Protein AF-T1GZH4-F1 (afdb_monomer_lite)

Structure (mmCIF, N/CA/C/O backbone):
data_AF-T1GZH4-F1
#
_entry.id   AF-T1GZH4-F1
#
loop_
_atom_site.group_PDB
_atom_site.id
_atom_site.type_symbol
_atom_site.label_atom_id
_atom_site.label_alt_id
_atom_site.label_comp_id
_atom_site.label_asym_id
_atom_site.label_entity_id
_atom_site.label_seq_id
_atom_site.pdbx_PDB_ins_code
_atom_site.Cartn_x
_atom_site.Cartn_y
_atom_site.Ca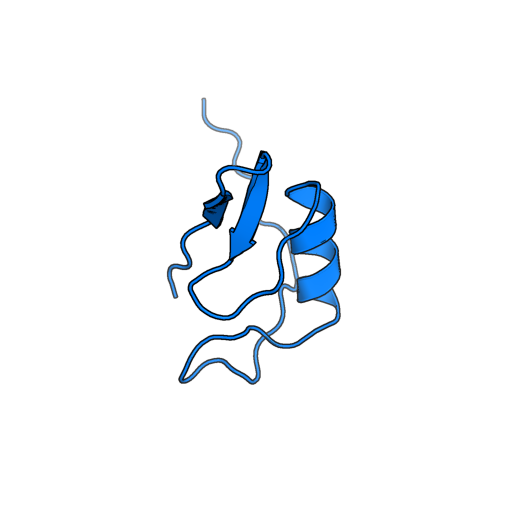rtn_z
_atom_site.occupancy
_atom_site.B_iso_or_equiv
_atom_site.auth_seq_id
_atom_site.auth_comp_id
_atom_site.auth_asym_id
_atom_site.auth_atom_id
_atom_site.pdbx_PDB_model_num
ATOM 1 N N . MET A 1 1 ? -1.218 -1.258 -15.110 1.00 82.56 1 MET A N 1
ATOM 2 C CA . MET A 1 1 ? -1.958 -2.268 -14.319 1.00 82.56 1 MET A CA 1
ATOM 3 C C . MET A 1 1 ? -2.764 -1.550 -13.259 1.00 82.56 1 MET A C 1
ATOM 5 O O . MET A 1 1 ? -2.168 -0.778 -12.525 1.00 82.56 1 MET A O 1
ATOM 9 N N . HIS A 1 2 ? -4.079 -1.766 -13.183 1.00 88.62 2 HIS A N 1
ATOM 10 C CA . HIS A 1 2 ? -4.913 -1.202 -12.116 1.00 88.62 2 HIS A CA 1
ATOM 11 C C . HIS 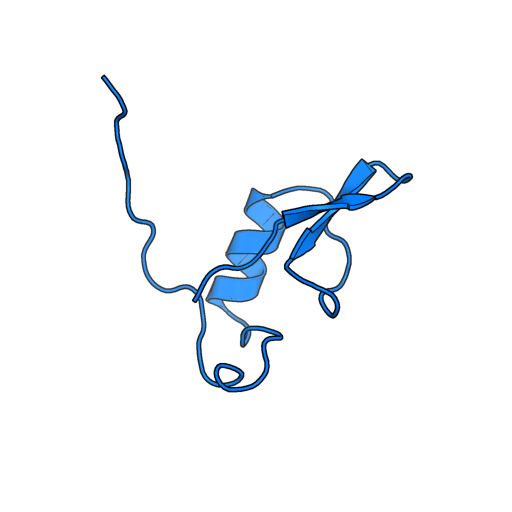A 1 2 ? -5.382 -2.340 -11.205 1.00 88.62 2 HIS A C 1
ATOM 13 O O . HIS A 1 2 ? -5.981 -3.303 -11.680 1.00 88.62 2 HIS A O 1
ATOM 19 N N . MET A 1 3 ? -5.092 -2.239 -9.909 1.00 90.94 3 MET A N 1
ATOM 20 C CA . MET A 1 3 ? -5.537 -3.191 -8.891 1.00 90.94 3 MET A CA 1
ATOM 21 C C . MET A 1 3 ? -6.520 -2.493 -7.959 1.00 90.94 3 MET A C 1
ATOM 23 O O . MET A 1 3 ? -6.295 -1.358 -7.548 1.00 90.94 3 MET A O 1
ATOM 27 N N . ARG A 1 4 ? -7.618 -3.171 -7.622 1.00 93.25 4 ARG A N 1
ATOM 28 C CA . ARG A 1 4 ? -8.622 -2.645 -6.696 1.00 93.25 4 ARG A CA 1
ATOM 29 C C . ARG A 1 4 ? -8.303 -3.092 -5.275 1.00 93.25 4 ARG A C 1
ATOM 31 O O . ARG A 1 4 ? -8.177 -4.292 -5.041 1.00 93.25 4 ARG A O 1
ATOM 38 N N . ILE A 1 5 ? -8.245 -2.147 -4.342 1.00 96.00 5 ILE A N 1
ATOM 39 C CA . ILE A 1 5 ? -8.277 -2.437 -2.905 1.00 96.00 5 ILE A CA 1
ATOM 40 C C . ILE A 1 5 ? -9.746 -2.524 -2.482 1.00 96.00 5 ILE A C 1
ATOM 42 O O . ILE A 1 5 ? -10.538 -1.645 -2.814 1.00 96.00 5 ILE A O 1
ATOM 46 N N . GLN A 1 6 ? -10.119 -3.593 -1.786 1.00 96.38 6 GLN A N 1
ATOM 47 C CA . GLN A 1 6 ? -11.467 -3.815 -1.263 1.00 96.38 6 GLN A CA 1
ATOM 48 C C . GLN A 1 6 ? -11.408 -4.007 0.245 1.00 96.38 6 GLN A C 1
ATOM 50 O O . GLN A 1 6 ? -10.477 -4.637 0.741 1.00 96.38 6 GLN A O 1
ATOM 55 N N . ARG A 1 7 ? -12.412 -3.494 0.958 1.00 96.88 7 ARG A N 1
ATOM 56 C CA . ARG A 1 7 ? -12.607 -3.770 2.382 1.00 96.88 7 ARG A CA 1
ATOM 57 C C . ARG A 1 7 ? -13.674 -4.852 2.529 1.00 96.88 7 ARG A C 1
ATOM 59 O O . ARG A 1 7 ? -14.727 -4.727 1.911 1.00 96.88 7 ARG A O 1
ATOM 66 N N . ASN A 1 8 ? -13.384 -5.909 3.280 1.00 95.50 8 ASN A N 1
ATOM 67 C CA . ASN A 1 8 ? -14.346 -6.978 3.561 1.00 95.50 8 ASN A CA 1
ATOM 68 C C . ASN A 1 8 ? -15.221 -6.646 4.786 1.00 95.50 8 ASN A C 1
ATOM 70 O O . ASN A 1 8 ? -14.986 -5.650 5.475 1.00 95.50 8 ASN A O 1
ATOM 74 N N . ASP A 1 9 ? -16.199 -7.505 5.077 1.00 96.88 9 ASP A N 1
ATOM 75 C CA . ASP A 1 9 ? -17.146 -7.321 6.190 1.00 96.88 9 ASP A CA 1
ATOM 76 C C . ASP A 1 9 ? -16.471 -7.363 7.572 1.00 96.88 9 ASP A C 1
ATOM 78 O O . ASP A 1 9 ? -16.942 -6.740 8.519 1.00 96.88 9 ASP A O 1
ATOM 82 N N . ASN A 1 10 ? -15.309 -8.018 7.671 1.00 96.81 10 ASN A N 1
ATOM 83 C CA . ASN A 1 10 ? -14.474 -8.038 8.877 1.00 96.81 10 ASN A CA 1
ATOM 84 C C . ASN A 1 10 ? -13.614 -6.767 9.022 1.00 96.81 10 ASN A C 1
ATOM 86 O O . ASN A 1 10 ? -12.801 -6.661 9.937 1.00 96.81 10 ASN A O 1
ATOM 90 N N . GLY A 1 11 ? -13.753 -5.803 8.109 1.00 96.94 11 GLY A N 1
ATOM 91 C CA . GLY A 1 11 ? -13.028 -4.540 8.126 1.00 96.94 11 GLY A CA 1
ATOM 92 C C . GLY A 1 11 ? -11.596 -4.597 7.588 1.00 96.94 11 GLY A C 1
ATOM 93 O O . GLY A 1 11 ? -10.921 -3.569 7.654 1.00 96.94 11 GLY A O 1
ATOM 94 N N . GLN A 1 12 ? -11.163 -5.730 7.032 1.00 98.06 12 GLN A N 1
ATOM 95 C CA . GLN A 1 12 ? -9.816 -5.981 6.506 1.00 98.06 12 GLN A CA 1
ATOM 96 C C . GLN A 1 12 ? -9.704 -5.637 5.016 1.00 98.06 12 GLN A C 1
ATOM 98 O O . GLN A 1 12 ? -10.704 -5.588 4.299 1.00 98.06 12 GLN A O 1
ATOM 103 N N . TYR A 1 13 ? -8.479 -5.442 4.53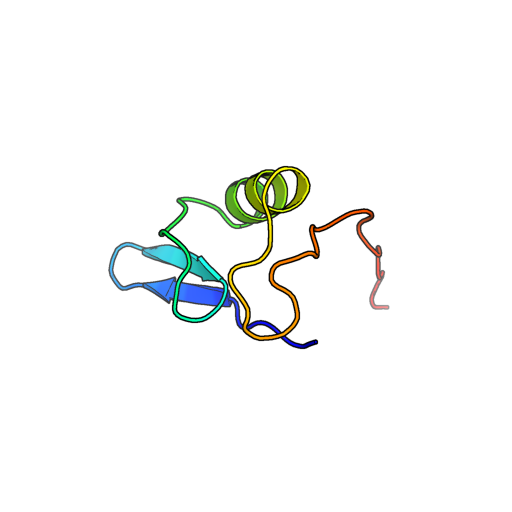3 1.00 97.88 13 TYR A N 1
ATOM 104 C CA . TYR A 1 13 ? -8.169 -5.002 3.173 1.00 97.88 13 TYR A CA 1
ATOM 105 C C . TYR A 1 13 ? -7.648 -6.142 2.292 1.00 97.88 13 TYR A C 1
ATOM 107 O O . TYR A 1 13 ? -6.802 -6.926 2.711 1.00 97.88 13 TYR A O 1
ATOM 115 N N . ILE A 1 14 ? -8.136 -6.208 1.053 1.00 95.94 14 ILE A N 1
ATOM 116 C CA . ILE A 1 14 ? -7.769 -7.197 0.029 1.00 95.94 14 ILE A CA 1
ATOM 117 C C . ILE A 1 14 ? -7.350 -6.452 -1.243 1.00 95.94 14 ILE A C 1
ATOM 119 O O . ILE A 1 14 ? -8.051 -5.546 -1.697 1.00 95.94 14 ILE A O 1
ATOM 123 N N . LEU A 1 15 ? -6.232 -6.852 -1.846 1.00 93.81 15 LEU A N 1
ATOM 124 C CA . LEU A 1 15 ? -5.724 -6.345 -3.114 1.00 93.81 15 LEU A CA 1
ATOM 125 C C . LEU A 1 15 ? -6.087 -7.309 -4.258 1.00 93.81 15 LEU A C 1
ATOM 127 O O . LEU A 1 15 ? -5.523 -8.394 -4.399 1.00 93.81 15 LEU A O 1
ATOM 131 N N . GLY A 1 16 ? -7.020 -6.902 -5.117 1.00 88.69 16 GLY A N 1
ATOM 132 C CA . GLY A 1 16 ? -7.526 -7.741 -6.206 1.00 88.69 16 GLY A CA 1
ATOM 133 C C . GLY A 1 16 ? -8.527 -8.800 -5.728 1.00 88.69 16 GLY A C 1
ATOM 134 O O . GLY A 1 16 ? -9.392 -8.503 -4.907 1.00 88.69 16 GLY A O 1
ATOM 135 N N . GLN A 1 17 ? -8.457 -10.009 -6.300 1.00 80.12 17 GLN A N 1
ATOM 136 C CA . GLN A 1 17 ? -9.361 -11.136 -5.994 1.00 80.12 17 GLN A CA 1
ATOM 137 C C . GLN A 1 17 ? -8.674 -12.302 -5.261 1.00 80.12 17 GLN A C 1
ATOM 139 O O . GLN A 1 17 ? -9.365 -13.153 -4.714 1.00 80.12 17 GLN A O 1
ATOM 144 N N . PHE A 1 18 ? -7.337 -12.351 -5.249 1.00 81.62 18 PHE A N 1
ATOM 145 C CA . PHE A 1 18 ? -6.567 -13.510 -4.768 1.00 81.62 18 PHE A CA 1
ATOM 146 C C . PHE A 1 18 ? -5.588 -13.181 -3.635 1.00 81.62 18 PHE A C 1
ATOM 148 O O . PHE A 1 18 ? -4.823 -14.051 -3.225 1.00 81.62 18 PHE A O 1
ATOM 155 N N . SER A 1 19 ? -5.560 -11.944 -3.129 1.00 90.56 19 SER A N 1
ATOM 156 C CA . SER A 1 19 ? -4.737 -11.652 -1.956 1.00 90.56 19 SER A CA 1
ATOM 157 C C . SER A 1 19 ? -5.398 -12.177 -0.687 1.00 90.56 19 SER A C 1
ATOM 159 O O . SER A 1 19 ? -6.622 -12.197 -0.556 1.00 90.56 19 SER A O 1
ATOM 161 N N . ARG A 1 20 ? -4.569 -12.495 0.305 1.00 94.06 20 ARG A N 1
ATOM 162 C CA . ARG A 1 20 ? -5.022 -12.614 1.693 1.00 94.06 20 ARG A CA 1
ATOM 163 C C . ARG A 1 20 ? -5.600 -11.275 2.205 1.00 94.06 20 ARG A C 1
ATOM 165 O O . ARG A 1 20 ? -5.258 -10.232 1.633 1.00 94.06 20 ARG A O 1
ATOM 172 N N . PRO A 1 21 ? -6.437 -11.285 3.256 1.00 96.81 21 PRO A N 1
ATOM 173 C CA . PRO A 1 21 ? -6.824 -10.072 3.970 1.00 96.81 21 PRO A CA 1
ATOM 174 C C . PRO A 1 21 ? -5.663 -9.515 4.815 1.00 96.81 21 PRO A C 1
ATOM 176 O O . PRO A 1 21 ? -4.809 -10.271 5.278 1.00 96.81 21 PRO A O 1
ATOM 179 N N . PHE A 1 22 ? -5.651 -8.197 5.012 1.00 98.00 22 PHE A N 1
ATOM 180 C CA . PHE A 1 22 ? -4.696 -7.455 5.843 1.00 98.00 22 PHE A CA 1
ATOM 181 C C . PHE A 1 22 ? -5.435 -6.498 6.777 1.00 98.00 22 PHE A C 1
ATOM 183 O O . PHE A 1 22 ? -6.468 -5.943 6.396 1.00 98.00 22 PHE A O 1
ATOM 190 N N . ASP A 1 23 ? -4.891 -6.230 7.960 1.00 98.12 23 ASP A N 1
ATOM 191 C CA . ASP A 1 23 ? -5.571 -5.376 8.941 1.00 98.12 23 ASP A CA 1
ATOM 192 C C . ASP A 1 23 ? -5.417 -3.882 8.609 1.00 98.12 23 ASP A C 1
ATOM 194 O O . ASP A 1 23 ? -6.223 -3.049 9.027 1.00 98.12 23 ASP A O 1
ATOM 198 N N . SER A 1 24 ? -4.423 -3.521 7.788 1.00 98.31 24 SER A N 1
ATOM 199 C CA . SER A 1 24 ? -4.238 -2.152 7.301 1.00 98.31 24 SER A CA 1
ATOM 200 C C . SER A 1 24 ? -3.678 -2.085 5.876 1.00 98.31 24 SER A C 1
ATOM 202 O O . SER A 1 24 ? -2.973 -2.984 5.411 1.00 98.31 24 SER A O 1
ATOM 204 N N . ILE A 1 25 ? -3.950 -0.976 5.178 1.00 97.31 25 ILE A N 1
ATOM 205 C CA . ILE A 1 25 ? -3.376 -0.713 3.850 1.00 97.31 25 ILE A CA 1
ATOM 206 C C . ILE A 1 25 ? -1.836 -0.655 3.895 1.00 97.31 25 ILE A C 1
ATOM 208 O O . ILE A 1 25 ? -1.218 -1.311 3.059 1.00 97.31 25 ILE A O 1
ATOM 212 N N . PRO A 1 26 ? -1.174 0.050 4.839 1.00 97.69 26 PRO A N 1
ATOM 213 C CA . PRO A 1 26 ? 0.290 0.069 4.895 1.00 97.69 26 PRO A CA 1
ATOM 214 C C . PRO A 1 26 ? 0.924 -1.321 5.043 1.00 97.69 26 PRO A C 1
ATOM 216 O O . PRO A 1 26 ? 1.933 -1.605 4.399 1.00 97.69 26 PRO A O 1
ATOM 219 N N . GLU A 1 27 ? 0.321 -2.208 5.841 1.00 98.06 27 GLU A N 1
ATOM 220 C CA . GLU A 1 27 ? 0.785 -3.593 5.987 1.00 98.06 27 GLU A CA 1
ATOM 221 C C . GLU A 1 27 ? 0.694 -4.362 4.659 1.00 98.06 27 GLU A C 1
ATOM 223 O O . GLU A 1 27 ? 1.654 -5.015 4.241 1.00 98.06 27 GLU A O 1
ATOM 228 N N . MET A 1 28 ? -0.437 -4.231 3.962 1.00 97.25 28 MET A N 1
ATOM 229 C CA . MET A 1 28 ? -0.653 -4.820 2.641 1.00 97.25 28 MET A CA 1
ATOM 230 C C . MET A 1 28 ? 0.375 -4.328 1.615 1.00 97.25 28 MET A C 1
ATOM 232 O O . MET A 1 28 ? 0.954 -5.138 0.891 1.00 97.25 28 MET A O 1
ATOM 236 N N . ILE A 1 29 ? 0.643 -3.019 1.572 1.00 96.56 29 ILE A N 1
ATOM 237 C CA . ILE A 1 29 ? 1.653 -2.436 0.678 1.00 96.56 29 ILE A CA 1
ATOM 238 C C . ILE A 1 29 ? 3.045 -2.991 1.005 1.00 96.56 29 ILE A C 1
ATOM 240 O O . ILE A 1 29 ? 3.723 -3.485 0.106 1.00 96.56 29 ILE A O 1
ATOM 244 N N . ARG A 1 30 ? 3.442 -3.015 2.286 1.00 97.38 30 ARG A N 1
ATOM 245 C CA . ARG A 1 30 ? 4.739 -3.567 2.715 1.00 97.38 30 ARG A CA 1
ATOM 246 C C . ARG A 1 30 ? 4.912 -5.032 2.312 1.00 97.38 30 ARG A C 1
ATOM 248 O O . ARG A 1 30 ? 6.003 -5.426 1.908 1.00 97.38 30 ARG A O 1
ATOM 255 N N . HIS A 1 31 ? 3.857 -5.842 2.404 1.00 97.19 31 HIS A N 1
ATOM 256 C CA . HIS A 1 31 ? 3.904 -7.233 1.960 1.00 97.19 31 HIS A CA 1
ATOM 257 C C . HIS A 1 31 ? 4.231 -7.337 0.467 1.00 97.19 31 HIS A C 1
ATOM 259 O O . HIS A 1 31 ? 5.123 -8.100 0.098 1.00 97.19 31 HIS A O 1
ATOM 265 N N . PHE A 1 32 ? 3.570 -6.547 -0.381 1.00 95.88 32 PHE A N 1
ATOM 266 C CA . PHE A 1 32 ? 3.794 -6.574 -1.830 1.00 95.88 32 PHE A CA 1
ATOM 267 C C . PHE A 1 32 ? 5.054 -5.837 -2.295 1.00 95.88 32 PHE A C 1
ATOM 269 O O . PHE A 1 32 ? 5.436 -5.972 -3.454 1.00 95.88 32 PHE A O 1
ATOM 276 N N . CYS A 1 33 ? 5.757 -5.130 -1.406 1.00 96.50 33 CYS A N 1
ATOM 277 C CA . CYS A 1 33 ? 7.143 -4.732 -1.662 1.00 96.50 33 CYS A CA 1
ATOM 278 C C . CYS A 1 33 ? 8.099 -5.934 -1.687 1.00 96.50 33 CYS A C 1
ATOM 280 O O . CYS A 1 33 ? 9.077 -5.943 -2.427 1.00 96.50 33 CYS A O 1
ATOM 282 N N . LEU A 1 34 ? 7.814 -6.960 -0.881 1.00 96.19 34 LEU A N 1
ATOM 283 C CA . LEU A 1 34 ? 8.684 -8.127 -0.696 1.00 96.19 34 LEU A CA 1
ATOM 284 C C . LEU A 1 34 ? 8.190 -9.369 -1.447 1.00 96.19 34 LEU A C 1
ATOM 286 O O . LEU A 1 34 ? 8.946 -10.318 -1.637 1.00 96.19 34 LEU A O 1
ATOM 290 N N . ASN A 1 35 ? 6.921 -9.377 -1.852 1.00 95.19 35 ASN A N 1
ATOM 291 C CA . ASN A 1 35 ? 6.254 -10.524 -2.451 1.00 95.19 35 ASN A CA 1
ATOM 292 C C . ASN A 1 35 ? 5.613 -10.139 -3.782 1.00 95.19 35 ASN A C 1
ATOM 294 O O . ASN A 1 35 ? 5.097 -9.035 -3.954 1.00 95.19 35 ASN A O 1
ATOM 298 N N . ARG A 1 36 ? 5.610 -11.100 -4.702 1.00 94.00 36 ARG A N 1
ATOM 299 C CA . ARG A 1 36 ? 5.041 -10.969 -6.042 1.00 94.00 36 ARG A CA 1
ATOM 300 C C . ARG A 1 36 ? 3.545 -10.644 -6.010 1.00 94.00 36 ARG A C 1
ATOM 302 O O . ARG A 1 36 ? 2.805 -11.164 -5.173 1.00 94.00 36 ARG A O 1
ATOM 309 N N . LEU A 1 37 ? 3.096 -9.818 -6.951 1.00 93.06 37 LEU A N 1
ATOM 310 C CA . LEU A 1 37 ? 1.694 -9.427 -7.076 1.00 93.06 37 LEU A CA 1
ATOM 311 C C . LEU A 1 37 ? 0.812 -10.613 -7.517 1.00 93.06 37 LEU A C 1
ATOM 313 O O . LEU A 1 37 ? 1.181 -11.355 -8.427 1.00 93.06 37 LEU A O 1
ATOM 317 N N . PRO A 1 38 ? -0.399 -10.771 -6.954 1.00 88.94 38 PRO A N 1
ATOM 318 C CA . PRO A 1 38 ? -1.307 -11.861 -7.292 1.00 88.94 38 PRO A CA 1
ATOM 319 C C . PRO A 1 38 ? -2.168 -11.498 -8.518 1.00 88.94 38 PRO A C 1
ATOM 321 O O . PRO A 1 38 ? -3.399 -11.526 -8.456 1.00 88.94 38 PRO A O 1
ATOM 324 N N . VAL A 1 39 ? -1.536 -11.095 -9.629 1.00 86.69 39 VAL A N 1
ATOM 325 C CA . VAL A 1 39 ? -2.231 -10.664 -10.858 1.00 86.69 39 VAL A CA 1
ATOM 326 C C . VAL A 1 39 ? -1.734 -11.437 -12.062 1.00 86.69 39 VAL A C 1
ATOM 328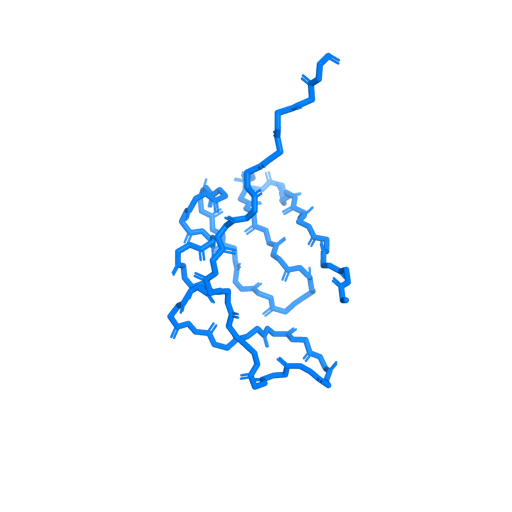 O O . VAL A 1 39 ? -0.540 -11.444 -12.353 1.00 86.69 39 VAL A O 1
ATOM 331 N N . ARG A 1 40 ? -2.679 -12.012 -12.815 1.00 86.00 40 ARG A N 1
ATOM 332 C CA . ARG A 1 40 ? -2.376 -12.699 -14.071 1.00 86.00 40 ARG A CA 1
ATOM 333 C C . ARG A 1 40 ? -1.620 -11.785 -15.035 1.00 86.00 40 ARG A C 1
ATOM 335 O O . ARG A 1 40 ? -2.074 -10.675 -15.310 1.00 86.00 40 ARG A O 1
ATOM 342 N N . GLY A 1 41 ? -0.480 -12.259 -15.534 1.00 87.50 41 GLY A N 1
ATOM 343 C CA . GLY A 1 41 ? 0.389 -11.511 -16.452 1.00 87.50 41 GLY A CA 1
ATOM 344 C C . GLY A 1 41 ? 1.344 -10.520 -15.776 1.00 87.50 41 GLY A C 1
ATOM 345 O O . GLY A 1 41 ? 2.130 -9.866 -16.456 1.00 87.50 41 GLY A O 1
ATOM 346 N N . ALA A 1 42 ? 1.308 -10.418 -14.448 1.00 88.44 42 ALA A N 1
ATOM 347 C CA . ALA A 1 42 ? 2.232 -9.614 -13.655 1.00 88.44 42 ALA A CA 1
ATOM 348 C C . ALA A 1 42 ? 2.680 -10.322 -12.381 1.00 88.44 42 ALA A C 1
ATOM 350 O O . ALA A 1 42 ? 3.117 -9.667 -11.433 1.00 88.44 42 ALA A O 1
ATOM 351 N N . GLU A 1 43 ? 2.627 -11.656 -12.355 1.00 91.06 43 GLU A N 1
ATOM 352 C CA . GLU A 1 43 ? 3.043 -12.422 -11.181 1.00 91.06 43 GLU A CA 1
ATOM 353 C C . GLU A 1 43 ? 4.546 -12.276 -10.901 1.00 91.06 43 GLU A C 1
ATOM 355 O O . GLU A 1 43 ? 5.037 -12.765 -9.895 1.00 91.06 43 GLU A O 1
ATOM 360 N N . HIS A 1 44 ? 5.308 -11.634 -11.787 1.00 90.88 44 HIS A N 1
ATOM 361 C CA . HIS A 1 44 ? 6.731 -11.354 -11.614 1.00 90.88 44 HIS A CA 1
ATOM 362 C C . HIS A 1 44 ? 7.015 -9.971 -11.006 1.00 90.88 44 HIS A C 1
ATOM 364 O O . HIS A 1 44 ? 8.166 -9.692 -10.677 1.00 90.88 44 HIS A O 1
ATOM 370 N N . MET A 1 45 ? 6.008 -9.103 -10.867 1.00 94.25 45 MET A N 1
ATOM 371 C CA . MET A 1 45 ? 6.182 -7.744 -10.350 1.00 94.25 45 MET A CA 1
ATOM 372 C C . MET A 1 45 ? 6.017 -7.684 -8.825 1.00 94.25 45 MET A C 1
ATOM 374 O O . MET A 1 45 ? 5.223 -8.429 -8.254 1.00 94.25 45 MET A O 1
ATOM 378 N N . CYS A 1 46 ? 6.726 -6.747 -8.194 1.00 95.75 46 CYS A N 1
ATOM 379 C CA . CYS A 1 46 ? 6.550 -6.310 -6.804 1.00 95.75 46 CYS A CA 1
ATOM 380 C C . CYS A 1 46 ? 6.353 -4.783 -6.784 1.00 95.75 46 CYS A C 1
ATOM 382 O O . CYS A 1 46 ? 6.643 -4.106 -7.773 1.00 95.75 46 CYS A O 1
ATOM 384 N N . LEU A 1 47 ? 5.879 -4.226 -5.669 1.00 95.06 47 LEU A N 1
ATOM 385 C CA . LEU A 1 47 ? 5.869 -2.775 -5.454 1.00 95.06 47 LEU A CA 1
ATOM 386 C C . LEU A 1 47 ? 7.293 -2.302 -5.137 1.00 95.06 47 LEU A C 1
ATOM 388 O O . LEU A 1 47 ? 7.919 -2.836 -4.229 1.00 95.06 47 LEU A O 1
ATOM 392 N N . ILE A 1 48 ? 7.808 -1.321 -5.879 1.00 95.12 48 ILE A N 1
ATOM 393 C CA . ILE A 1 48 ? 9.215 -0.903 -5.754 1.00 95.12 48 ILE A CA 1
ATOM 394 C C . ILE A 1 48 ? 9.298 0.450 -5.054 1.00 95.12 48 ILE A C 1
ATOM 396 O O . ILE A 1 48 ? 9.681 0.507 -3.893 1.00 95.12 48 ILE A O 1
ATOM 400 N N . GLU A 1 49 ? 8.859 1.515 -5.724 1.00 94.75 49 GLU A N 1
ATOM 401 C CA . GLU A 1 49 ? 8.934 2.877 -5.192 1.00 94.75 49 GLU A CA 1
ATOM 402 C C . GLU A 1 49 ? 7.545 3.524 -5.119 1.00 94.75 49 GLU A C 1
ATOM 404 O O . GLU A 1 49 ? 6.783 3.452 -6.094 1.00 94.75 49 GLU A O 1
ATOM 409 N N . PRO A 1 50 ? 7.182 4.162 -3.990 1.00 93.19 50 PRO A N 1
ATOM 410 C CA . PRO A 1 50 ? 5.947 4.920 -3.891 1.00 93.19 50 PRO A CA 1
ATOM 411 C C . PRO A 1 50 ? 6.047 6.207 -4.715 1.00 93.19 50 PRO A C 1
ATOM 413 O O . PRO A 1 50 ? 6.990 6.984 -4.586 1.00 93.19 50 PRO A O 1
ATOM 416 N N . VAL A 1 51 ? 5.024 6.477 -5.524 1.00 91.94 51 VAL A N 1
ATOM 417 C CA . VAL A 1 51 ? 4.880 7.772 -6.196 1.00 91.94 51 VAL A CA 1
ATOM 418 C C . VAL A 1 51 ? 4.069 8.687 -5.286 1.00 91.94 51 VAL A C 1
ATOM 420 O O . VAL A 1 51 ? 2.878 8.465 -5.073 1.00 91.94 51 VAL A O 1
ATOM 423 N N . ILE A 1 52 ? 4.722 9.705 -4.730 1.00 89.62 52 ILE A N 1
ATOM 424 C CA . ILE A 1 52 ? 4.062 10.716 -3.902 1.00 89.62 52 ILE A CA 1
ATOM 425 C C . ILE A 1 52 ? 3.381 11.710 -4.839 1.0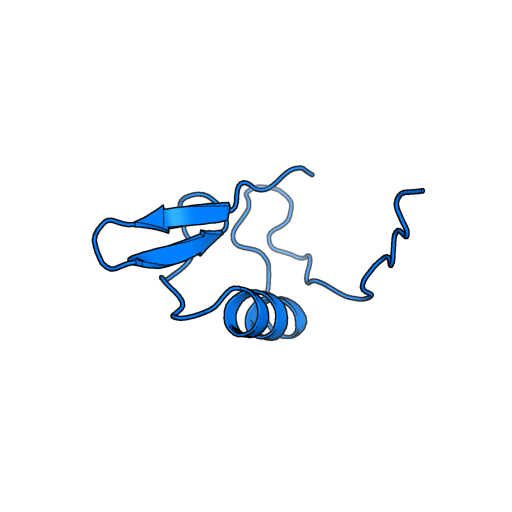0 89.62 52 ILE A C 1
ATOM 427 O O . ILE A 1 52 ? 4.041 12.379 -5.632 1.00 89.62 52 ILE A O 1
ATOM 431 N N . VAL A 1 53 ? 2.060 11.817 -4.736 1.00 84.88 53 VAL A N 1
ATOM 432 C CA . VAL A 1 53 ? 1.297 12.880 -5.388 1.00 84.88 53 VAL A CA 1
ATOM 433 C C . VAL A 1 53 ? 0.729 13.786 -4.305 1.00 84.88 53 VAL A C 1
ATOM 435 O O . VAL A 1 53 ? 0.029 13.332 -3.400 1.00 84.88 53 VAL A O 1
ATOM 438 N N . GLN A 1 54 ? 1.052 15.071 -4.394 1.00 78.44 54 GLN A N 1
ATOM 439 C CA . GLN A 1 54 ? 0.413 16.108 -3.602 1.00 78.44 54 GLN A CA 1
ATOM 440 C C . GLN A 1 54 ? -0.684 16.710 -4.479 1.00 78.44 54 GLN A C 1
ATOM 442 O O . GLN A 1 54 ? -0.391 17.407 -5.450 1.00 78.44 54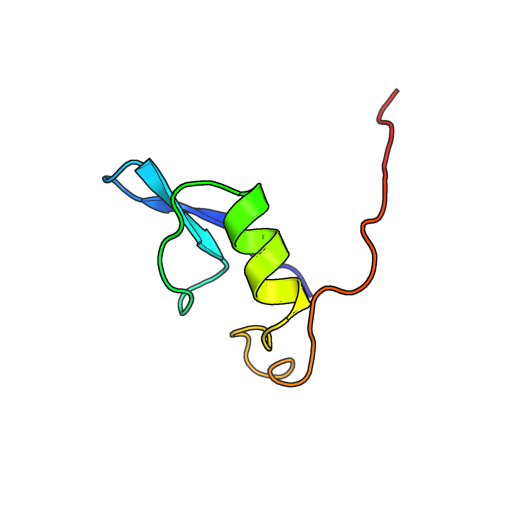 GLN A O 1
ATOM 447 N N . LEU A 1 55 ? -1.938 16.357 -4.199 1.00 78.31 55 LEU A N 1
ATOM 448 C CA . LEU A 1 55 ? -3.082 16.969 -4.873 1.00 78.31 55 LEU A CA 1
ATOM 449 C C . LEU A 1 55 ? -3.315 18.342 -4.230 1.00 78.31 55 LEU A C 1
ATOM 451 O O . LEU A 1 55 ? -3.451 18.421 -3.008 1.00 78.31 55 LEU A O 1
ATOM 455 N N . LEU A 1 56 ? -3.248 19.391 -5.055 1.00 66.62 56 LEU A N 1
ATOM 456 C CA . LEU A 1 56 ? -3.487 20.791 -4.686 1.00 66.62 56 LEU A CA 1
ATOM 457 C C . LEU A 1 56 ? -4.977 21.065 -4.468 1.00 66.62 56 LEU A C 1
ATOM 459 O O . LEU A 1 56 ? -5.789 20.489 -5.229 1.00 66.62 56 LEU A O 1
#

Sequence (56 aa):
MHMRIQRNDNGQYILGQFSRPFDSIPEMIRHFCLNRLPVRGAEHMCLIEPVIVQLL

Secondary structure (DSSP, 8-state):
----EEE-TTS-EEETTTSPPBSSHHHHHHHHHHS----TT-TT------------

Organism: Megaselia scalaris (NCBI:txid36166)

Radius of gyration: 12.0 Å; chains: 1; bounding box: 26×34×25 Å

Foldseek 3Di:
DDWDWDQDPVRFIDTHDPGDTHNDPVVVLVVQQVAADPDPPGSVDGDPDDDDDDDD

InterPro domains:
  IPR036860 SH2 domain superfamily [G3DSA:3.30.505.10] (1-54)
  IPR036860 SH2 domain superfamily [SSF55550] (1-53)
  IPR051846 SH2 domain-containing adapter proteins [PTHR15127] (1-56)

pLDDT: mean 92.36, std 6.31, range [66.62, 98.31]